Protein AF-A0A9W8GDF0-F1 (afdb_monomer_lite)

Secondary structure (DSSP, 8-state):
---HHHHHHHHHHHHHHHHHSS---HHHHHHHHHHHHHHHHSPTT-HHHHHHHHHHHHHTT-HHHHHHTTS-TTSHHHHHHHHHHHHHHHHHHHHTTT-HHHHHHHHHHHHHHHHHHH---

Foldseek 3Di:
DDDPPPVVVVVVVVVVCVVCVDAQDPVLLVLLLVLLVVLVVDDAPDPSNLVSLLSNCVSLVPPQLNVLSVDDCLDPSNLVSLVSSLVSLVSNCVNCVVDPSSVVSSVSSNVSSVVSNPPDD

Organism: NCBI:txid417178

Radius of gyration: 15.6 Å; chains: 1; bounding box: 32×52×36 Å

Structure (mmCIF, N/CA/C/O backbone):
data_AF-A0A9W8GDF0-F1
#
_entry.id   AF-A0A9W8GDF0-F1
#
loop_
_atom_site.group_PDB
_atom_site.id
_atom_site.type_symbol
_atom_site.label_atom_id
_atom_site.label_alt_id
_atom_site.label_comp_id
_atom_site.label_asym_id
_atom_site.label_entity_id
_atom_site.label_seq_id
_atom_site.pdbx_PDB_ins_code
_atom_site.Cartn_x
_atom_site.Cartn_y
_atom_site.Cartn_z
_atom_site.occupancy
_atom_site.B_iso_or_equiv
_atom_site.auth_seq_id
_atom_site.auth_comp_id
_atom_site.auth_asym_id
_atom_site.auth_atom_id
_atom_site.pdbx_PDB_model_num
ATOM 1 N N . MET A 1 1 ? 20.501 -37.949 6.024 1.00 45.97 1 MET A N 1
ATOM 2 C CA . MET A 1 1 ? 19.118 -37.688 5.562 1.00 45.97 1 MET A CA 1
ATOM 3 C C . MET A 1 1 ? 18.830 -36.202 5.701 1.00 45.97 1 MET A C 1
ATOM 5 O O . MET A 1 1 ? 18.486 -35.737 6.776 1.00 45.97 1 MET A O 1
ATOM 9 N N . MET A 1 2 ? 19.068 -35.435 4.643 1.00 47.00 2 MET A N 1
ATOM 10 C CA . MET A 1 2 ? 18.861 -33.990 4.618 1.00 47.00 2 MET A CA 1
ATOM 11 C C . MET A 1 2 ? 17.965 -33.668 3.417 1.00 47.00 2 MET A C 1
ATOM 13 O O . MET A 1 2 ? 18.237 -34.142 2.320 1.00 47.00 2 MET A O 1
ATOM 17 N N . LYS A 1 3 ? 16.964 -32.806 3.641 1.00 51.59 3 LYS A N 1
ATOM 18 C CA . LYS A 1 3 ? 16.500 -31.787 2.678 1.00 51.59 3 LYS A CA 1
ATOM 19 C C . LYS A 1 3 ? 15.376 -32.086 1.665 1.00 51.59 3 LYS A C 1
ATOM 21 O O . LYS A 1 3 ? 15.246 -31.316 0.724 1.00 51.59 3 LYS A O 1
ATOM 26 N N . ALA A 1 4 ? 14.441 -33.011 1.901 1.00 53.91 4 ALA A N 1
ATOM 27 C CA . ALA A 1 4 ? 13.164 -32.955 1.152 1.00 53.91 4 ALA A CA 1
ATOM 28 C C . ALA A 1 4 ? 12.379 -31.653 1.458 1.00 53.91 4 ALA A C 1
ATOM 30 O O . ALA A 1 4 ? 11.888 -30.981 0.556 1.00 53.91 4 ALA A O 1
ATOM 31 N N . LYS A 1 5 ? 12.366 -31.221 2.732 1.00 55.38 5 LYS A N 1
ATOM 32 C CA . LYS A 1 5 ? 11.749 -29.948 3.156 1.00 55.38 5 LYS A CA 1
ATOM 33 C C . LYS A 1 5 ? 12.481 -28.708 2.621 1.00 55.38 5 LYS A C 1
ATOM 35 O O . LYS A 1 5 ? 11.841 -27.705 2.334 1.00 55.38 5 LYS A O 1
ATOM 40 N N . SER A 1 6 ? 13.806 -28.769 2.458 1.00 62.66 6 SER A N 1
ATOM 41 C CA . SER A 1 6 ? 14.580 -27.624 1.953 1.00 62.66 6 SER A CA 1
ATOM 42 C C . SER A 1 6 ? 14.488 -27.469 0.439 1.00 62.66 6 SER A C 1
ATOM 44 O O . SER A 1 6 ? 14.504 -26.340 -0.025 1.00 62.66 6 SER A O 1
ATOM 46 N N . ILE A 1 7 ? 14.349 -28.555 -0.329 1.00 70.25 7 ILE A N 1
ATOM 47 C CA . ILE A 1 7 ? 14.146 -28.461 -1.784 1.00 70.25 7 ILE A CA 1
ATOM 48 C C . ILE A 1 7 ? 12.783 -27.840 -2.089 1.00 70.25 7 ILE A C 1
ATOM 50 O O . ILE A 1 7 ? 12.704 -26.944 -2.919 1.00 70.25 7 ILE A O 1
ATOM 54 N N . LEU A 1 8 ? 11.729 -28.234 -1.365 1.00 71.31 8 LEU A N 1
ATOM 55 C CA . LEU A 1 8 ? 10.411 -27.620 -1.521 1.00 71.31 8 LEU A CA 1
ATOM 56 C C . LEU A 1 8 ? 10.432 -26.126 -1.166 1.00 71.31 8 LEU A C 1
ATOM 58 O O . LEU A 1 8 ? 9.889 -25.319 -1.909 1.00 71.31 8 LEU A O 1
ATOM 62 N N . ALA A 1 9 ? 11.118 -25.745 -0.083 1.00 72.75 9 ALA A N 1
ATOM 63 C CA . ALA A 1 9 ? 11.298 -24.340 0.279 1.00 72.75 9 ALA A CA 1
ATOM 64 C C . ALA A 1 9 ? 12.088 -23.559 -0.783 1.00 72.75 9 ALA A C 1
ATOM 66 O O . ALA A 1 9 ? 11.739 -22.424 -1.076 1.00 72.75 9 ALA A O 1
ATOM 67 N N . VAL A 1 10 ? 13.111 -24.164 -1.395 1.00 74.12 10 VAL A N 1
ATOM 68 C CA . VAL A 1 10 ? 13.902 -23.551 -2.474 1.00 74.12 10 VAL A CA 1
ATOM 69 C C . VAL A 1 10 ? 13.098 -23.429 -3.767 1.00 74.12 10 VAL A C 1
ATOM 71 O O . VAL A 1 10 ? 13.202 -22.406 -4.427 1.00 74.12 10 VAL A O 1
ATOM 74 N N . ILE A 1 11 ? 12.263 -24.413 -4.112 1.00 69.44 11 ILE A N 1
ATOM 75 C CA . ILE A 1 11 ? 11.363 -24.346 -5.273 1.00 69.44 11 ILE A CA 1
ATOM 76 C C . ILE A 1 11 ? 10.275 -23.298 -5.041 1.00 69.44 11 ILE A C 1
ATOM 78 O O . ILE A 1 11 ? 10.017 -22.511 -5.936 1.00 69.44 11 ILE A O 1
ATOM 82 N N . ILE A 1 12 ? 9.680 -23.222 -3.847 1.00 67.62 12 ILE A N 1
ATOM 83 C CA . ILE A 1 12 ? 8.720 -22.162 -3.502 1.00 67.62 12 ILE A CA 1
ATOM 84 C C . ILE A 1 12 ? 9.406 -20.794 -3.539 1.00 67.62 12 ILE A C 1
ATOM 86 O O . ILE A 1 12 ? 8.841 -19.860 -4.090 1.00 67.62 12 ILE A O 1
ATOM 90 N N . LEU A 1 13 ? 10.632 -20.676 -3.020 1.00 61.53 13 LEU A N 1
ATOM 91 C CA . LEU A 1 13 ? 11.408 -19.439 -3.076 1.00 61.53 13 LEU A CA 1
ATOM 92 C C . LEU A 1 13 ? 11.750 -19.056 -4.520 1.00 61.53 13 LEU A C 1
ATOM 94 O O . LEU A 1 13 ? 11.644 -17.888 -4.858 1.00 61.53 13 LEU A O 1
ATOM 98 N N . LEU A 1 14 ? 12.116 -20.019 -5.371 1.00 57.28 14 LEU A N 1
ATOM 99 C CA . LEU A 1 14 ? 12.395 -19.817 -6.795 1.00 57.28 14 LEU A CA 1
ATOM 100 C C . LEU A 1 14 ? 11.135 -19.490 -7.589 1.00 57.28 14 LEU A C 1
ATOM 102 O O . LEU A 1 14 ? 11.203 -18.645 -8.461 1.00 57.28 14 LEU A O 1
ATOM 106 N N . VAL A 1 15 ? 9.994 -20.108 -7.288 1.00 60.56 15 VAL A N 1
ATOM 107 C CA . VAL A 1 15 ? 8.706 -19.795 -7.920 1.00 60.56 15 VAL A CA 1
ATOM 108 C C . VAL A 1 15 ? 8.229 -18.415 -7.479 1.00 60.56 15 VAL A C 1
ATOM 110 O O . VAL A 1 15 ? 7.840 -17.633 -8.335 1.00 60.56 15 VAL A O 1
ATOM 113 N N . LEU A 1 16 ? 8.342 -18.076 -6.188 1.00 54.59 16 LEU A N 1
ATOM 114 C CA . LEU A 1 16 ? 8.078 -16.730 -5.672 1.00 54.59 16 LEU A CA 1
ATOM 115 C C . LEU A 1 16 ? 9.026 -15.707 -6.293 1.00 54.59 16 LEU A C 1
ATOM 117 O O . LEU A 1 16 ? 8.572 -14.647 -6.703 1.00 54.59 16 LEU A O 1
ATOM 121 N N . LEU A 1 17 ? 10.317 -16.026 -6.404 1.00 50.66 17 LEU A N 1
ATOM 122 C CA . LEU A 1 17 ? 11.284 -15.198 -7.115 1.00 50.66 17 LEU A CA 1
ATOM 123 C C . LEU A 1 17 ? 10.836 -15.047 -8.562 1.00 50.66 17 LEU A C 1
ATOM 125 O O . LEU A 1 17 ? 10.634 -13.923 -8.967 1.00 50.66 17 LEU A O 1
ATOM 129 N N . CYS A 1 18 ? 10.578 -16.118 -9.313 1.00 48.88 18 CYS A N 1
ATOM 130 C CA . CYS A 1 18 ? 10.167 -16.068 -10.719 1.00 48.88 18 CYS A CA 1
ATOM 131 C C . CYS A 1 18 ? 8.849 -15.313 -10.955 1.00 48.88 18 CYS A C 1
ATOM 133 O O . CYS A 1 18 ? 8.737 -14.637 -11.973 1.00 48.88 18 CYS A O 1
ATOM 135 N N . THR A 1 19 ? 7.881 -15.360 -10.031 1.00 51.12 19 THR A N 1
ATOM 136 C CA . THR A 1 19 ? 6.669 -14.523 -10.107 1.00 51.12 19 THR A CA 1
ATOM 137 C C . THR A 1 19 ? 6.933 -13.052 -9.771 1.00 51.12 19 THR A C 1
ATOM 139 O O . THR A 1 19 ? 6.157 -12.208 -10.194 1.00 51.12 19 THR A O 1
ATOM 142 N N . HIS A 1 20 ? 8.020 -12.741 -9.054 1.00 52.47 20 HIS A N 1
ATOM 143 C CA . HIS A 1 20 ? 8.483 -11.381 -8.737 1.00 52.47 20 HIS A CA 1
ATOM 144 C C . HIS A 1 20 ? 9.732 -10.955 -9.553 1.00 52.47 20 HIS A C 1
ATOM 146 O O . HIS A 1 20 ? 10.295 -9.896 -9.295 1.00 52.47 20 HIS A O 1
ATOM 152 N N . VAL A 1 21 ? 10.230 -11.770 -10.501 1.00 53.41 21 VAL A N 1
ATOM 153 C CA . VAL A 1 21 ? 11.436 -11.459 -11.306 1.00 53.41 21 VAL A CA 1
ATOM 154 C C . VAL A 1 21 ? 11.105 -10.385 -12.338 1.00 53.41 21 VAL A C 1
ATOM 156 O O . VAL A 1 21 ? 11.967 -9.589 -12.701 1.00 53.41 21 VAL A O 1
ATOM 159 N N . TYR A 1 22 ? 9.852 -10.335 -12.778 1.00 61.62 22 TYR A N 1
ATOM 160 C CA . TYR A 1 22 ? 9.330 -9.181 -13.483 1.00 61.62 22 TYR A CA 1
ATOM 161 C C . TYR A 1 22 ? 8.952 -8.160 -12.416 1.00 61.62 22 TYR A C 1
ATOM 163 O O . TYR A 1 22 ? 8.135 -8.454 -11.544 1.00 61.62 22 TYR A O 1
ATOM 171 N N . GLY A 1 23 ? 9.609 -6.999 -12.443 1.00 72.75 23 GLY A N 1
ATOM 172 C CA . GLY A 1 23 ? 9.205 -5.858 -11.631 1.00 72.75 23 GLY A CA 1
ATOM 173 C C . GLY A 1 23 ? 7.759 -5.455 -11.908 1.00 72.75 23 GLY A C 1
ATOM 174 O O . GLY A 1 23 ? 7.015 -6.124 -12.628 1.00 72.75 23 GLY A O 1
ATOM 175 N N . LEU A 1 24 ? 7.346 -4.341 -11.322 1.00 83.88 24 LEU A N 1
ATOM 176 C CA . LEU A 1 24 ? 6.051 -3.775 -11.661 1.00 83.88 24 LEU A CA 1
ATOM 177 C C . LEU A 1 24 ? 6.032 -3.432 -13.161 1.00 83.88 24 LEU A C 1
ATOM 179 O O . LEU A 1 24 ? 7.040 -3.027 -13.735 1.00 83.88 24 LEU A O 1
ATOM 183 N N . SER A 1 25 ? 4.893 -3.633 -13.820 1.00 88.81 25 SER A N 1
ATOM 184 C CA . SER A 1 25 ? 4.679 -3.010 -15.129 1.00 88.81 25 SER A CA 1
ATOM 185 C C . SER A 1 25 ? 4.645 -1.489 -14.973 1.00 88.81 25 SER A C 1
ATOM 187 O O . SER A 1 25 ? 4.297 -0.994 -13.902 1.00 88.81 25 SER A O 1
ATOM 189 N N . GLN A 1 26 ? 4.943 -0.750 -16.042 1.00 88.88 26 GLN A N 1
ATOM 190 C CA . GLN A 1 26 ? 4.945 0.716 -16.011 1.00 88.88 26 GLN A CA 1
ATOM 191 C C . GLN A 1 26 ? 3.628 1.288 -15.448 1.00 88.88 26 GLN A C 1
ATOM 193 O O . GLN A 1 26 ? 3.654 2.131 -14.557 1.00 88.88 26 GLN A O 1
ATOM 198 N N . ASP A 1 27 ? 2.476 0.755 -15.869 1.00 91.56 27 ASP A N 1
ATOM 199 C CA . ASP A 1 27 ? 1.162 1.181 -15.364 1.00 91.56 27 ASP A CA 1
ATOM 200 C C . ASP A 1 27 ? 1.013 0.964 -13.845 1.00 91.56 27 ASP A C 1
ATOM 202 O O . ASP A 1 27 ? 0.386 1.760 -13.137 1.00 91.56 27 ASP A O 1
ATOM 206 N N . GLN A 1 28 ? 1.584 -0.124 -13.316 1.00 91.75 28 GLN A N 1
ATOM 207 C CA . GLN A 1 28 ? 1.587 -0.404 -11.879 1.00 91.75 28 GLN A CA 1
ATOM 208 C C . GLN A 1 28 ? 2.527 0.540 -11.128 1.00 91.75 28 GLN A C 1
ATOM 210 O O . GLN A 1 28 ? 2.169 0.992 -10.041 1.00 91.75 28 GLN A O 1
ATOM 215 N N . GLU A 1 29 ? 3.698 0.852 -11.686 1.00 92.94 29 GLU A N 1
ATOM 216 C CA . GLU A 1 29 ? 4.641 1.817 -11.107 1.00 92.94 29 GLU A CA 1
ATOM 217 C C . GLU A 1 29 ? 4.003 3.203 -11.009 1.00 92.94 29 GLU A C 1
ATOM 219 O O . GLU A 1 29 ? 3.941 3.777 -9.920 1.00 92.94 29 GLU A O 1
ATOM 224 N N . GLU A 1 30 ? 3.430 3.692 -12.110 1.00 94.12 30 GLU A N 1
ATOM 225 C CA . GLU A 1 30 ? 2.715 4.969 -12.167 1.00 94.12 30 GLU A CA 1
ATOM 226 C C . GLU A 1 30 ? 1.557 5.007 -11.159 1.00 94.12 30 GLU A C 1
ATOM 228 O O . GLU A 1 30 ? 1.408 5.974 -10.405 1.00 94.12 30 GLU A O 1
ATOM 233 N N . SER A 1 31 ? 0.791 3.914 -11.058 1.00 94.81 31 SER A N 1
ATOM 234 C CA . SER A 1 31 ? -0.291 3.785 -10.075 1.00 94.81 31 SER A CA 1
ATOM 235 C C . SER A 1 31 ? 0.219 3.867 -8.635 1.00 94.81 31 SER A C 1
ATOM 237 O O . SER A 1 31 ? -0.371 4.562 -7.806 1.00 94.81 31 SER A O 1
ATOM 239 N N . VAL A 1 32 ? 1.310 3.169 -8.303 1.00 95.50 32 VAL A N 1
ATOM 240 C CA . VAL A 1 32 ? 1.907 3.212 -6.959 1.00 95.50 32 VAL A CA 1
ATOM 241 C C . VAL A 1 32 ? 2.388 4.621 -6.633 1.00 95.50 32 VAL A C 1
ATOM 243 O O . VAL A 1 32 ? 2.130 5.103 -5.528 1.00 95.50 32 VAL A O 1
ATOM 246 N N . VAL A 1 33 ? 3.034 5.295 -7.586 1.00 96.25 33 VAL A N 1
ATOM 247 C CA . VAL A 1 33 ? 3.506 6.672 -7.421 1.00 96.25 33 VAL A CA 1
ATOM 248 C C . VAL A 1 33 ? 2.335 7.617 -7.155 1.00 96.25 33 VAL A C 1
ATOM 250 O O . VAL A 1 33 ? 2.366 8.345 -6.160 1.00 96.25 33 VAL A O 1
ATOM 253 N N . GLU A 1 34 ? 1.276 7.586 -7.968 1.00 97.56 34 GLU A N 1
ATOM 254 C CA . GLU A 1 34 ? 0.097 8.442 -7.772 1.00 97.56 34 GLU A CA 1
ATOM 255 C C . GLU A 1 34 ? -0.565 8.185 -6.408 1.00 97.56 34 GLU A C 1
ATOM 257 O O . GLU A 1 34 ? -0.894 9.113 -5.661 1.00 97.56 34 GLU A O 1
ATOM 262 N N . LEU A 1 35 ? -0.747 6.913 -6.050 1.00 97.69 35 LEU A N 1
ATOM 263 C CA . LEU A 1 35 ? -1.402 6.521 -4.805 1.00 97.69 35 LEU A CA 1
ATOM 264 C C . LEU A 1 35 ? -0.579 6.907 -3.573 1.00 97.69 35 LEU A C 1
ATOM 266 O O . LEU A 1 35 ? -1.164 7.348 -2.581 1.00 97.69 35 LEU A O 1
ATOM 270 N N . ALA A 1 36 ? 0.750 6.792 -3.637 1.00 96.38 36 ALA A N 1
ATOM 271 C CA . ALA A 1 36 ? 1.643 7.242 -2.574 1.00 96.38 36 ALA A CA 1
ATOM 272 C C . ALA A 1 36 ? 1.491 8.750 -2.325 1.00 96.38 36 ALA A C 1
ATOM 274 O O . ALA A 1 36 ? 1.251 9.155 -1.189 1.00 96.38 36 ALA A O 1
ATOM 275 N N . HIS A 1 37 ? 1.498 9.567 -3.384 1.00 96.44 37 HIS A N 1
ATOM 276 C CA . HIS A 1 37 ? 1.281 11.016 -3.271 1.00 96.44 37 HIS A CA 1
ATOM 277 C C . HIS A 1 37 ? -0.088 11.342 -2.665 1.00 96.44 37 HIS A C 1
ATOM 279 O O . HIS A 1 37 ? -0.214 12.171 -1.763 1.00 96.44 37 HIS A O 1
ATOM 285 N N . ARG A 1 38 ? -1.145 10.656 -3.113 1.00 96.06 38 ARG A N 1
ATOM 286 C CA . ARG A 1 38 ? -2.495 10.852 -2.564 1.00 96.06 38 ARG A CA 1
ATOM 287 C C . ARG A 1 38 ? -2.567 10.499 -1.081 1.00 96.06 38 ARG A C 1
ATOM 289 O O . ARG A 1 38 ? -3.286 11.170 -0.338 1.00 96.06 38 ARG A O 1
ATOM 296 N N . MET A 1 39 ? -1.821 9.487 -0.639 1.00 95.56 39 MET A N 1
ATOM 297 C CA . MET A 1 39 ? -1.783 9.051 0.758 1.00 95.56 39 MET A CA 1
ATOM 298 C C . MET A 1 39 ? -1.277 10.139 1.714 1.00 95.56 39 MET A C 1
ATOM 300 O O . MET A 1 39 ? -1.733 10.223 2.855 1.00 95.56 39 MET A O 1
ATOM 304 N N . GLU A 1 40 ? -0.374 11.001 1.255 1.00 92.62 40 GLU A N 1
ATOM 305 C CA . GLU A 1 40 ? 0.188 12.087 2.065 1.00 92.62 40 GLU A CA 1
ATOM 306 C C . GLU A 1 40 ? -0.859 13.154 2.409 1.00 92.62 40 GLU A C 1
ATOM 308 O O . GLU A 1 40 ? -0.801 13.768 3.474 1.00 92.62 40 GLU A O 1
ATOM 313 N N . SER A 1 41 ? -1.868 13.319 1.549 1.00 94.06 41 SER A N 1
ATOM 314 C CA . SER A 1 41 ? -2.935 14.312 1.714 1.00 94.06 41 SER A CA 1
ATOM 315 C C . SER A 1 41 ? -4.132 13.841 2.548 1.00 94.06 41 SER A C 1
ATOM 317 O O . SER A 1 41 ? -4.974 14.654 2.935 1.00 94.06 41 SER A O 1
ATOM 319 N N . VAL A 1 42 ? -4.246 12.540 2.834 1.00 95.81 42 VAL A N 1
ATOM 320 C CA . VAL A 1 42 ? -5.391 11.993 3.578 1.00 95.81 42 VAL A CA 1
ATOM 321 C C . VAL A 1 42 ? -5.090 11.855 5.065 1.00 95.81 42 VAL A C 1
ATOM 323 O O . VAL A 1 42 ? -3.964 11.584 5.493 1.00 95.81 42 VAL A O 1
ATOM 326 N N . LYS A 1 43 ? -6.139 11.989 5.883 1.00 93.94 43 LYS A N 1
ATOM 327 C CA . LYS A 1 43 ? -6.046 11.751 7.325 1.00 93.94 43 LYS A CA 1
ATOM 328 C C . LYS A 1 43 ? -5.693 10.285 7.595 1.00 93.94 43 LYS A C 1
ATOM 330 O O . LYS A 1 43 ? -6.301 9.379 7.020 1.00 93.94 43 LYS A O 1
ATOM 335 N N . LYS A 1 44 ? -4.753 10.068 8.512 1.00 90.38 44 LYS A N 1
ATOM 336 C CA . LYS A 1 44 ? -4.372 8.742 9.003 1.00 90.38 44 LYS A CA 1
ATOM 337 C C . LYS A 1 44 ? -5.562 8.015 9.640 1.00 90.38 44 LYS A C 1
ATOM 339 O O . LYS A 1 44 ? -6.390 8.642 10.301 1.00 90.38 44 LYS A O 1
ATOM 344 N N . GLY A 1 45 ? -5.669 6.714 9.396 1.00 87.62 45 GLY A N 1
ATOM 345 C CA . GLY A 1 45 ? -6.755 5.835 9.827 1.00 87.62 45 GLY A CA 1
ATOM 346 C C . GLY A 1 45 ? -8.092 6.091 9.125 1.00 87.62 45 GLY A C 1
ATOM 347 O O . GLY A 1 45 ? -9.103 5.501 9.495 1.00 87.62 45 GLY A O 1
ATOM 348 N N . SER A 1 46 ? -8.148 6.992 8.138 1.00 92.06 46 SER A N 1
ATOM 349 C CA . SER A 1 46 ? -9.407 7.325 7.470 1.00 92.06 46 SER A CA 1
ATOM 350 C C . SER A 1 46 ? -9.835 6.262 6.457 1.00 92.06 46 SER A C 1
ATOM 352 O O . SER A 1 46 ? -9.023 5.536 5.887 1.00 92.06 46 SER A O 1
ATOM 354 N N . VAL A 1 47 ? -11.132 6.240 6.140 1.00 92.12 47 VAL A N 1
ATOM 355 C CA . VAL A 1 47 ? -11.686 5.410 5.054 1.00 92.12 47 VAL A CA 1
ATOM 356 C C . VAL A 1 47 ? -11.004 5.706 3.712 1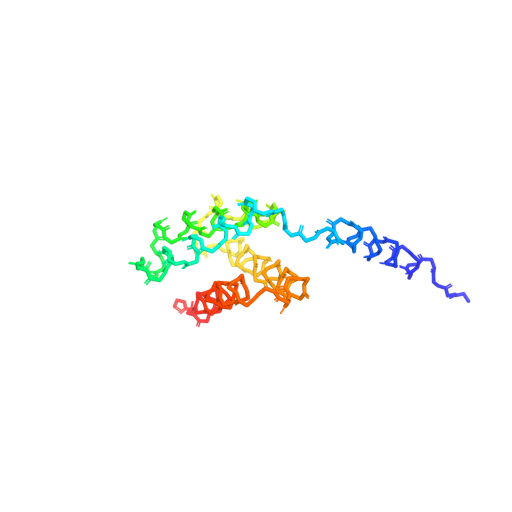.00 92.12 47 VAL A C 1
ATOM 358 O O . VAL A 1 47 ? -10.816 4.802 2.897 1.00 92.12 47 VAL A O 1
ATOM 361 N N . ALA A 1 48 ? -10.618 6.965 3.480 1.00 95.00 48 ALA A N 1
ATOM 362 C CA . ALA A 1 48 ? -9.893 7.364 2.279 1.00 95.00 48 ALA A CA 1
ATOM 363 C C . ALA A 1 48 ? -8.497 6.727 2.229 1.00 95.00 48 ALA A C 1
ATOM 365 O O . ALA A 1 48 ? -8.123 6.181 1.195 1.00 95.00 48 ALA A O 1
ATOM 366 N N . GLU A 1 49 ? -7.766 6.725 3.346 1.00 94.31 49 GLU A N 1
ATOM 367 C CA . GLU A 1 49 ? -6.471 6.048 3.441 1.00 94.31 49 GLU A CA 1
ATOM 368 C C . GLU A 1 49 ? -6.599 4.541 3.227 1.00 94.31 49 GLU A C 1
ATOM 370 O O . GLU A 1 49 ? -5.859 3.982 2.423 1.00 94.31 49 GLU A O 1
ATOM 375 N N . ASN A 1 50 ? -7.579 3.890 3.859 1.00 93.31 50 ASN A N 1
ATOM 376 C CA . ASN A 1 50 ? -7.796 2.457 3.660 1.00 93.31 50 ASN A CA 1
ATOM 377 C C . ASN A 1 50 ? -8.104 2.129 2.184 1.00 93.31 50 ASN A C 1
ATOM 379 O O . ASN A 1 50 ? -7.599 1.156 1.629 1.00 93.31 50 ASN A O 1
ATOM 383 N N . ARG A 1 51 ? -8.872 2.980 1.490 1.00 94.81 51 ARG A N 1
ATOM 384 C CA . ARG A 1 51 ? -9.113 2.820 0.046 1.00 94.81 51 ARG A CA 1
ATOM 385 C C . ARG A 1 51 ? -7.821 2.929 -0.770 1.00 94.81 51 ARG A C 1
ATOM 387 O O . ARG A 1 51 ? -7.634 2.150 -1.699 1.00 94.81 51 ARG A O 1
ATOM 394 N N . ILE A 1 52 ? -6.938 3.865 -0.426 1.00 96.81 52 ILE A N 1
ATOM 395 C CA . ILE A 1 52 ? -5.638 4.017 -1.095 1.00 96.81 52 ILE A CA 1
ATOM 396 C C . ILE A 1 52 ? -4.755 2.791 -0.827 1.00 96.81 52 ILE A C 1
ATOM 398 O O . ILE A 1 52 ? -4.198 2.241 -1.772 1.00 96.81 52 ILE A O 1
ATOM 402 N N . LEU A 1 53 ? -4.687 2.304 0.416 1.00 95.81 53 LEU A N 1
ATOM 403 C CA . LEU A 1 53 ? -3.946 1.087 0.772 1.00 95.81 53 LEU A CA 1
ATOM 404 C C . LEU A 1 53 ? -4.448 -0.139 0.001 1.00 95.81 53 LEU A C 1
ATOM 406 O O . LEU A 1 53 ? -3.641 -0.912 -0.511 1.00 95.81 53 LEU A O 1
ATOM 410 N N . ARG A 1 54 ? -5.769 -0.284 -0.160 1.00 95.44 54 ARG A N 1
ATOM 411 C CA . ARG A 1 54 ? -6.360 -1.323 -1.018 1.00 95.44 54 ARG A CA 1
ATOM 412 C C . ARG A 1 54 ? -5.918 -1.184 -2.467 1.00 95.44 54 ARG A C 1
ATOM 414 O O . ARG A 1 54 ? -5.517 -2.174 -3.062 1.00 95.44 54 ARG A O 1
ATOM 421 N N . ASN A 1 55 ? -5.949 0.018 -3.030 1.00 96.44 55 ASN A N 1
ATOM 422 C CA . ASN A 1 55 ? -5.527 0.227 -4.415 1.00 96.44 55 ASN A CA 1
ATOM 423 C C . ASN A 1 55 ? -4.031 -0.060 -4.616 1.00 96.44 55 ASN A C 1
ATOM 425 O O . ASN A 1 55 ? -3.659 -0.632 -5.635 1.00 96.44 55 ASN A O 1
ATOM 429 N N . ILE A 1 56 ? -3.181 0.262 -3.636 1.00 96.56 56 ILE A N 1
ATOM 430 C CA . ILE A 1 56 ? -1.759 -0.107 -3.681 1.00 96.56 56 ILE A CA 1
ATOM 431 C C . ILE A 1 56 ? -1.612 -1.626 -3.611 1.00 96.56 56 ILE A C 1
ATOM 433 O O . ILE A 1 56 ? -0.846 -2.193 -4.380 1.00 96.56 56 ILE A O 1
ATOM 437 N N . ALA A 1 57 ? -2.379 -2.308 -2.758 1.00 94.94 57 ALA A N 1
ATOM 438 C CA . ALA A 1 57 ? -2.387 -3.766 -2.728 1.00 94.94 57 ALA A CA 1
ATOM 439 C C . ALA A 1 57 ? -2.832 -4.375 -4.075 1.00 94.94 57 ALA A C 1
ATOM 441 O O . ALA A 1 57 ? -2.266 -5.382 -4.487 1.00 94.94 57 ALA A O 1
ATOM 442 N N . VAL A 1 58 ? -3.763 -3.746 -4.810 1.00 93.00 58 VAL A N 1
ATOM 443 C CA . VAL A 1 58 ? -4.076 -4.135 -6.202 1.00 93.00 58 VAL A CA 1
ATOM 444 C C . VAL A 1 58 ? -2.864 -3.939 -7.110 1.00 93.00 58 VAL A C 1
ATOM 446 O O . VAL A 1 58 ? -2.475 -4.877 -7.800 1.00 93.00 58 VAL A O 1
ATOM 449 N N . ALA A 1 59 ? -2.255 -2.750 -7.103 1.00 92.75 59 ALA A N 1
ATOM 450 C CA . ALA A 1 59 ? -1.123 -2.433 -7.973 1.00 92.75 59 ALA A CA 1
ATOM 451 C C . ALA A 1 59 ? 0.069 -3.376 -7.734 1.00 92.75 59 ALA A C 1
ATOM 453 O O . ALA A 1 59 ? 0.686 -3.840 -8.687 1.00 92.75 59 ALA A O 1
ATOM 454 N N . LEU A 1 60 ? 0.335 -3.727 -6.474 1.00 91.81 60 LEU A N 1
ATOM 455 C CA . LEU A 1 60 ? 1.392 -4.657 -6.070 1.00 91.81 60 LEU A CA 1
ATOM 456 C C . LEU A 1 60 ? 0.982 -6.138 -6.158 1.00 91.81 60 LEU A C 1
ATOM 458 O O . LEU A 1 60 ? 1.791 -7.015 -5.854 1.00 91.81 60 LEU A O 1
ATOM 462 N N . ASN A 1 61 ? -0.260 -6.425 -6.559 1.00 91.38 61 ASN A N 1
ATOM 463 C CA . ASN A 1 61 ? -0.837 -7.767 -6.603 1.00 91.38 61 ASN A CA 1
ATOM 464 C C . ASN A 1 61 ? -0.766 -8.520 -5.249 1.00 91.38 61 ASN A C 1
ATOM 466 O O . ASN A 1 61 ? -0.601 -9.740 -5.201 1.00 91.38 61 ASN A O 1
ATOM 470 N N . ASP A 1 62 ? -0.899 -7.799 -4.129 1.00 92.50 62 ASP A N 1
ATOM 471 C CA . ASP A 1 62 ? -0.954 -8.370 -2.780 1.00 92.50 62 ASP A CA 1
ATOM 472 C C . ASP A 1 62 ? -2.391 -8.774 -2.419 1.00 92.50 62 ASP A C 1
ATOM 474 O O . ASP A 1 62 ? -3.172 -8.026 -1.818 1.00 92.50 62 ASP A O 1
ATOM 478 N N . ARG A 1 63 ? -2.737 -10.011 -2.780 1.00 90.94 63 ARG A N 1
ATOM 479 C CA . ARG A 1 63 ? -4.044 -10.603 -2.482 1.00 90.94 63 ARG A CA 1
ATOM 480 C C . ARG A 1 63 ? -4.339 -10.695 -0.981 1.00 90.94 63 ARG A C 1
ATOM 482 O O . ARG A 1 63 ? -5.481 -10.485 -0.580 1.00 90.94 63 ARG A O 1
ATOM 489 N N . THR A 1 64 ? -3.334 -10.982 -0.159 1.00 91.56 64 THR A N 1
ATOM 490 C CA . THR A 1 64 ? -3.504 -11.133 1.293 1.00 91.56 64 THR A CA 1
ATOM 491 C C . THR A 1 64 ? -3.918 -9.807 1.921 1.00 91.56 64 THR A C 1
ATOM 493 O O . THR A 1 64 ? -4.871 -9.759 2.701 1.00 91.56 64 THR A O 1
ATOM 496 N N . ALA A 1 65 ? -3.251 -8.714 1.546 1.00 92.31 65 ALA A N 1
ATOM 497 C CA . ALA A 1 65 ? -3.622 -7.378 1.997 1.00 92.31 65 ALA A CA 1
ATOM 498 C C . ALA A 1 65 ? -5.022 -6.977 1.502 1.00 92.31 65 ALA A C 1
ATOM 500 O O . ALA A 1 65 ? -5.816 -6.434 2.270 1.00 92.31 65 ALA A O 1
ATOM 501 N N . LEU A 1 66 ? -5.366 -7.294 0.248 1.00 93.38 66 LEU A N 1
ATOM 502 C CA . LEU A 1 66 ? -6.690 -6.998 -0.311 1.00 93.38 66 LEU A CA 1
ATOM 503 C C . LEU A 1 66 ? -7.830 -7.670 0.451 1.00 93.38 66 LEU A C 1
ATOM 505 O O . LEU A 1 66 ? -8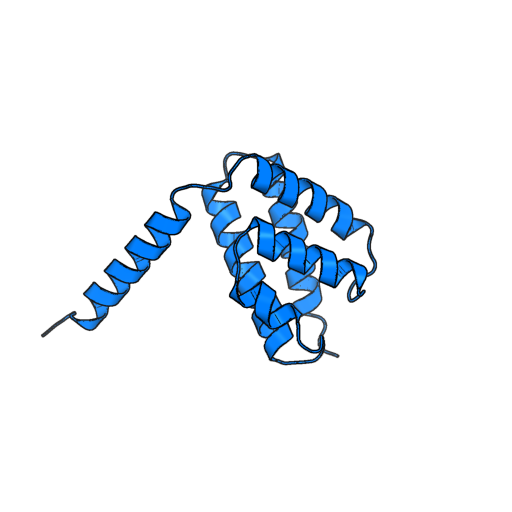.836 -7.015 0.734 1.00 93.38 66 LEU A O 1
ATOM 509 N N . GLU A 1 67 ? -7.674 -8.955 0.762 1.00 92.50 67 GLU A N 1
ATOM 510 C CA . GLU A 1 67 ? -8.654 -9.723 1.529 1.00 92.50 67 GLU A CA 1
ATOM 511 C C . GLU A 1 67 ? -8.743 -9.201 2.970 1.00 92.50 67 GLU A C 1
ATOM 513 O O . GLU A 1 67 ? -9.840 -8.982 3.484 1.00 92.50 67 GLU A O 1
ATOM 518 N N . ALA A 1 68 ? -7.604 -8.900 3.599 1.00 92.44 68 ALA A N 1
ATOM 519 C CA . ALA A 1 68 ? -7.558 -8.335 4.945 1.00 92.44 68 ALA A CA 1
ATOM 520 C C . ALA A 1 68 ? -8.262 -6.971 5.052 1.00 92.44 68 ALA A C 1
ATOM 522 O O . ALA A 1 68 ? -8.982 -6.716 6.015 1.00 92.44 68 ALA A O 1
ATOM 523 N N . PHE A 1 69 ? -8.119 -6.094 4.059 1.00 92.62 69 PHE A N 1
ATOM 524 C CA . PHE A 1 69 ? -8.729 -4.758 4.073 1.00 92.62 69 PHE A CA 1
ATOM 525 C C . PHE A 1 69 ? -10.239 -4.738 3.778 1.00 92.62 69 PHE A C 1
ATOM 527 O O . PHE A 1 69 ? -10.842 -3.663 3.732 1.00 92.62 69 PHE A O 1
ATOM 534 N N . LEU A 1 70 ? -10.864 -5.906 3.594 1.00 88.25 70 LEU A N 1
ATOM 535 C CA . LEU A 1 70 ? -12.322 -6.069 3.631 1.00 88.25 70 LEU A CA 1
ATOM 536 C C . LEU A 1 70 ? -12.868 -6.236 5.057 1.00 88.25 70 LEU A C 1
ATOM 538 O O . LEU A 1 70 ? -14.083 -6.210 5.248 1.00 88.25 70 LEU A O 1
ATOM 542 N N . THR A 1 71 ? -11.993 -6.437 6.041 1.00 87.12 71 THR A N 1
ATOM 543 C CA . THR A 1 71 ? -12.368 -6.660 7.441 1.00 87.12 71 THR A CA 1
ATOM 544 C C . THR A 1 71 ? -12.366 -5.361 8.248 1.00 87.12 71 THR A C 1
ATOM 546 O O . THR A 1 71 ? -11.980 -4.301 7.750 1.00 87.12 71 THR A O 1
ATOM 549 N N . ASP A 1 72 ? -12.820 -5.433 9.502 1.00 84.88 72 ASP A N 1
ATOM 550 C CA . ASP A 1 72 ? -12.808 -4.289 10.414 1.00 84.88 72 ASP A CA 1
ATOM 551 C C . ASP A 1 72 ? -11.365 -3.772 10.624 1.00 84.88 72 ASP A C 1
ATOM 553 O O . ASP A 1 72 ? -10.482 -4.590 10.910 1.00 84.88 72 ASP A O 1
ATOM 557 N N . PRO A 1 73 ? -11.103 -2.451 10.521 1.00 84.88 73 PRO A N 1
ATOM 558 C CA . PRO A 1 73 ? -9.775 -1.867 10.731 1.00 84.88 73 PRO A CA 1
ATOM 559 C C . PRO A 1 73 ? -9.135 -2.154 12.098 1.00 84.88 73 PRO A C 1
ATOM 561 O O . PRO A 1 73 ? -7.916 -2.094 12.229 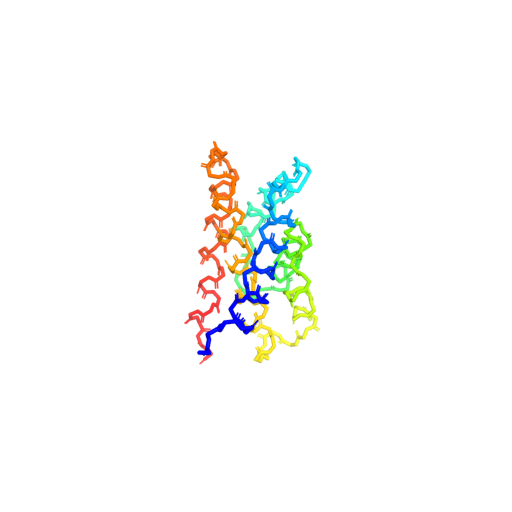1.00 84.88 73 PRO A O 1
A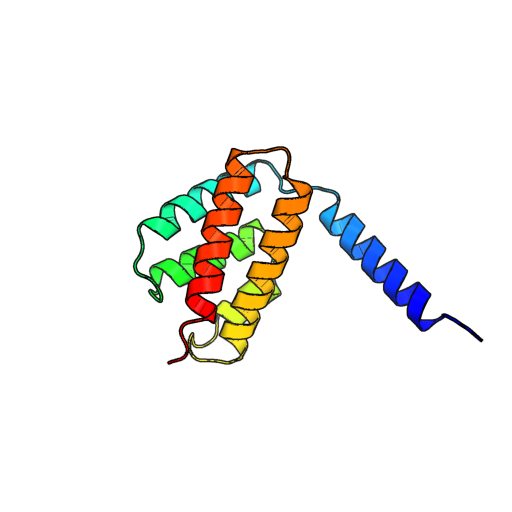TOM 564 N N . SER A 1 74 ? -9.935 -2.475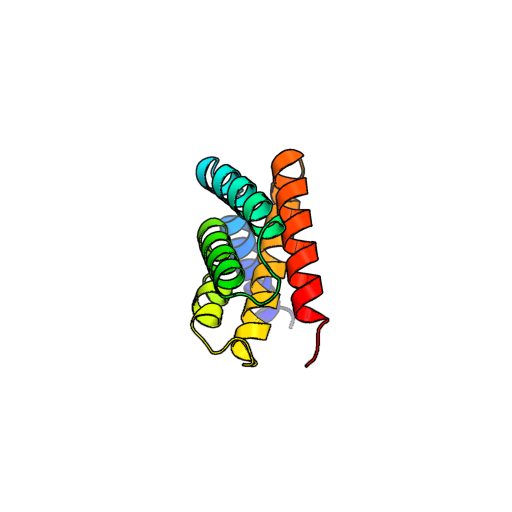 13.116 1.00 84.88 74 SER A N 1
ATOM 565 C CA . SER A 1 74 ? -9.465 -2.865 14.452 1.00 84.88 74 SER A CA 1
ATOM 566 C C . SER A 1 74 ? -9.129 -4.356 14.572 1.00 84.88 74 SER A C 1
ATOM 568 O O . SER A 1 74 ? -8.590 -4.801 15.586 1.00 84.88 74 SER A O 1
ATOM 570 N N . SER A 1 75 ? -9.439 -5.156 13.550 1.00 89.38 75 SER A N 1
ATOM 571 C CA . SER A 1 75 ? -9.252 -6.601 13.596 1.00 89.38 75 SER A CA 1
ATOM 572 C C . SER A 1 75 ? -7.787 -7.019 13.435 1.00 89.38 75 SER A C 1
ATOM 574 O O . SER A 1 75 ? -6.980 -6.383 12.750 1.00 89.38 75 SER A O 1
ATOM 576 N N . ALA A 1 76 ? -7.447 -8.181 13.998 1.00 90.56 76 ALA A N 1
ATOM 577 C CA . ALA A 1 76 ? -6.144 -8.808 13.779 1.00 90.56 76 ALA A CA 1
ATOM 578 C C . ALA A 1 76 ? -5.879 -9.112 12.290 1.00 90.56 76 ALA A C 1
ATOM 580 O O . ALA A 1 76 ? -4.732 -9.053 11.846 1.00 90.56 76 ALA A O 1
ATOM 581 N N . ALA A 1 77 ? -6.932 -9.393 11.513 1.00 92.62 77 ALA A N 1
ATOM 582 C CA . ALA A 1 77 ? -6.837 -9.613 10.073 1.00 92.62 77 ALA A CA 1
ATOM 583 C C . ALA A 1 77 ? -6.372 -8.345 9.347 1.00 92.62 77 ALA A C 1
ATOM 585 O O . ALA A 1 77 ? -5.444 -8.413 8.545 1.00 92.62 77 ALA A O 1
ATOM 586 N N . TYR A 1 78 ? -6.927 -7.180 9.692 1.00 93.56 78 TYR A N 1
ATOM 587 C CA . TYR A 1 78 ? -6.481 -5.901 9.144 1.00 93.56 78 TYR A CA 1
ATOM 588 C C . TYR A 1 78 ? -5.001 -5.628 9.446 1.00 93.56 78 TYR A C 1
ATOM 590 O O . TYR A 1 78 ? -4.235 -5.287 8.542 1.00 93.56 78 TYR A O 1
ATOM 598 N N . LYS A 1 79 ? -4.562 -5.868 10.691 1.00 92.38 79 LYS A N 1
ATOM 599 C CA . LYS A 1 79 ? -3.142 -5.747 11.071 1.00 92.38 79 LYS A CA 1
ATOM 600 C C . LYS A 1 79 ? -2.251 -6.692 10.256 1.00 92.38 79 LYS A C 1
ATOM 602 O O . LYS A 1 79 ? -1.182 -6.282 9.809 1.00 92.38 79 LYS A O 1
ATOM 607 N N . ALA A 1 80 ? -2.694 -7.926 10.006 1.00 93.19 80 ALA A N 1
ATOM 608 C CA . ALA A 1 80 ? -1.985 -8.856 9.127 1.00 93.19 80 ALA A CA 1
ATOM 609 C C . ALA A 1 80 ? -1.915 -8.347 7.675 1.00 93.19 80 ALA A C 1
ATOM 611 O O . ALA A 1 80 ? -0.873 -8.482 7.037 1.00 93.19 80 ALA A O 1
ATOM 612 N N . GLY A 1 81 ? -2.970 -7.690 7.183 1.00 95.06 81 GLY A N 1
ATOM 613 C CA . GLY A 1 81 ? -2.986 -7.029 5.875 1.00 95.06 81 GLY A CA 1
ATOM 614 C C . GLY A 1 81 ? -1.961 -5.904 5.752 1.00 95.06 81 GLY A C 1
ATOM 615 O O . GLY A 1 81 ? -1.216 -5.857 4.776 1.00 95.06 81 GLY A O 1
ATOM 616 N N . LEU A 1 82 ? -1.853 -5.045 6.772 1.00 95.38 82 LEU A N 1
ATOM 617 C CA . LEU A 1 82 ? -0.820 -4.003 6.829 1.00 95.38 82 LEU A CA 1
ATOM 618 C C . LEU A 1 82 ? 0.596 -4.600 6.788 1.00 95.38 82 LEU A C 1
ATOM 620 O O . LEU A 1 82 ? 1.473 -4.068 6.107 1.00 95.38 82 LEU A O 1
ATOM 624 N N . ILE A 1 83 ? 0.820 -5.709 7.502 1.00 95.06 83 ILE A N 1
ATOM 625 C CA . ILE A 1 83 ? 2.110 -6.415 7.514 1.00 95.06 83 ILE A CA 1
ATOM 626 C C . ILE A 1 83 ? 2.411 -7.029 6.142 1.00 95.06 83 ILE A C 1
ATOM 628 O O . ILE A 1 83 ? 3.535 -6.884 5.660 1.00 95.06 83 ILE A O 1
ATOM 632 N N . SER A 1 84 ? 1.430 -7.682 5.511 1.00 95.06 84 SER A N 1
ATOM 633 C CA . SER A 1 84 ? 1.574 -8.251 4.164 1.00 95.06 84 SER A CA 1
ATOM 634 C C . SER A 1 84 ? 1.964 -7.172 3.159 1.00 95.06 84 SER A C 1
ATOM 636 O O . SER A 1 84 ? 2.998 -7.283 2.498 1.00 95.06 84 SER A O 1
ATOM 638 N N . LEU A 1 85 ? 1.224 -6.058 3.152 1.00 96.19 85 LEU A N 1
ATOM 639 C CA . LEU A 1 85 ? 1.487 -4.965 2.226 1.00 96.19 85 LEU A CA 1
ATOM 640 C C . LEU A 1 85 ? 2.878 -4.358 2.445 1.00 96.19 85 LEU A C 1
ATOM 642 O O . LEU A 1 85 ? 3.577 -4.044 1.485 1.00 96.19 85 LEU A O 1
ATOM 646 N N . ALA A 1 86 ? 3.325 -4.239 3.699 1.00 94.69 86 ALA A N 1
ATOM 647 C CA . ALA A 1 86 ? 4.673 -3.765 4.007 1.00 94.69 86 ALA A CA 1
ATOM 648 C C . ALA A 1 86 ? 5.765 -4.703 3.460 1.00 94.69 86 ALA A C 1
ATOM 650 O O . ALA A 1 86 ? 6.814 -4.237 3.007 1.00 94.69 86 ALA A O 1
ATOM 651 N N . GLN A 1 87 ? 5.533 -6.019 3.476 1.00 92.81 87 GLN A N 1
ATOM 652 C CA . GLN A 1 87 ? 6.446 -6.992 2.873 1.00 92.81 87 GLN A CA 1
ATOM 653 C C . GLN A 1 87 ? 6.457 -6.875 1.347 1.00 92.81 87 GLN A C 1
ATOM 655 O O . GLN A 1 87 ? 7.542 -6.854 0.764 1.00 92.81 87 GLN A O 1
ATOM 660 N N . ALA A 1 88 ? 5.289 -6.729 0.714 1.00 92.31 88 ALA A N 1
ATOM 661 C CA . ALA A 1 88 ? 5.182 -6.516 -0.727 1.00 92.31 88 ALA A CA 1
ATOM 662 C C . ALA A 1 88 ? 5.937 -5.249 -1.158 1.00 92.31 88 ALA A C 1
ATOM 664 O O . ALA A 1 88 ? 6.818 -5.316 -2.014 1.00 92.31 88 ALA A O 1
ATOM 665 N N . VAL A 1 89 ? 5.690 -4.115 -0.491 1.00 93.19 89 VAL A N 1
ATOM 666 C CA . VAL A 1 89 ? 6.403 -2.845 -0.724 1.00 93.19 89 VAL A CA 1
ATOM 667 C C . VAL A 1 89 ? 7.919 -3.031 -0.642 1.00 93.19 89 VAL A C 1
ATOM 669 O O . VAL A 1 89 ? 8.646 -2.547 -1.505 1.00 93.19 89 VAL A O 1
ATOM 672 N N . LYS A 1 90 ? 8.413 -3.778 0.354 1.00 90.81 90 LYS A N 1
ATOM 673 C CA . LYS A 1 90 ? 9.848 -4.062 0.501 1.00 90.81 90 LYS A CA 1
ATOM 674 C C . LYS A 1 90 ? 10.410 -4.885 -0.663 1.00 90.81 90 LYS A C 1
ATOM 676 O O . LYS A 1 90 ? 11.527 -4.618 -1.102 1.00 90.81 90 LYS A O 1
ATOM 681 N N . ILE A 1 91 ? 9.672 -5.890 -1.135 1.00 89.19 91 ILE A N 1
ATOM 682 C CA . ILE A 1 91 ? 10.084 -6.727 -2.271 1.00 89.19 91 ILE A CA 1
ATOM 683 C C . ILE A 1 91 ? 10.192 -5.869 -3.533 1.00 89.19 91 ILE A C 1
ATOM 685 O O . ILE A 1 91 ? 11.230 -5.883 -4.191 1.00 89.19 91 ILE A O 1
ATOM 689 N N . TYR A 1 92 ? 9.170 -5.065 -3.830 1.00 87.38 92 TYR A N 1
ATOM 690 C CA . TYR A 1 92 ? 9.176 -4.219 -5.023 1.00 87.38 92 TYR A CA 1
ATOM 691 C C . TYR A 1 92 ? 10.198 -3.085 -4.948 1.00 87.38 92 TYR A C 1
ATOM 693 O O . TYR A 1 92 ? 10.838 -2.800 -5.953 1.00 87.38 92 TYR A O 1
ATOM 701 N N . ALA A 1 93 ? 10.453 -2.519 -3.765 1.00 88.12 93 ALA A N 1
ATOM 702 C CA . ALA A 1 93 ? 11.530 -1.545 -3.576 1.00 88.12 93 ALA A CA 1
ATOM 703 C C . ALA A 1 93 ? 12.909 -2.155 -3.884 1.00 88.12 93 ALA A C 1
ATOM 705 O O . ALA A 1 93 ? 13.788 -1.507 -4.439 1.00 88.12 93 ALA A O 1
ATOM 706 N N . TRP A 1 94 ? 13.116 -3.433 -3.565 1.00 87.00 94 TRP A N 1
ATOM 707 C CA . TRP A 1 94 ? 14.359 -4.112 -3.924 1.00 87.00 94 TRP A CA 1
ATOM 708 C C . TRP A 1 94 ? 14.498 -4.336 -5.438 1.00 87.00 94 TRP A C 1
ATOM 710 O O . TRP A 1 94 ? 15.593 -4.191 -5.994 1.00 87.00 94 TRP A O 1
ATOM 720 N N . ILE A 1 95 ? 13.397 -4.697 -6.102 1.00 84.12 95 ILE A N 1
ATOM 721 C CA . ILE A 1 95 ? 13.369 -4.972 -7.544 1.00 84.12 95 ILE A CA 1
ATOM 722 C C . ILE A 1 95 ? 13.548 -3.676 -8.344 1.00 84.12 95 ILE A C 1
ATOM 724 O O . ILE A 1 95 ? 14.438 -3.615 -9.186 1.00 84.12 95 ILE A O 1
ATOM 728 N N . GLY A 1 96 ? 12.770 -2.639 -8.026 1.00 79.06 96 GLY A N 1
ATOM 729 C CA . GLY A 1 96 ? 12.766 -1.330 -8.690 1.00 79.06 96 GLY A CA 1
ATOM 730 C C . GLY A 1 96 ? 13.775 -0.325 -8.132 1.00 79.06 96 GLY A C 1
ATOM 731 O O . GLY A 1 96 ? 13.603 0.872 -8.318 1.00 79.06 96 GLY A O 1
ATOM 732 N N . ARG A 1 97 ? 14.824 -0.778 -7.431 1.00 84.38 97 ARG A N 1
ATOM 733 C CA . ARG A 1 97 ? 15.793 0.090 -6.727 1.00 84.38 97 ARG A CA 1
ATOM 734 C C . ARG A 1 97 ? 16.501 1.127 -7.610 1.00 84.38 97 ARG A C 1
ATOM 736 O O . ARG A 1 97 ? 17.051 2.090 -7.081 1.00 84.38 97 ARG A O 1
ATOM 743 N N . ASP A 1 98 ? 16.521 0.899 -8.919 1.00 87.94 98 ASP A N 1
ATOM 744 C CA . ASP A 1 98 ? 17.152 1.782 -9.899 1.00 87.94 98 ASP A CA 1
ATOM 745 C C . ASP A 1 98 ? 16.206 2.920 -10.353 1.00 87.94 98 ASP A C 1
ATOM 747 O O . ASP A 1 98 ? 16.677 3.931 -10.876 1.00 87.94 98 ASP A O 1
ATOM 751 N N . ASP A 1 99 ? 14.895 2.814 -10.087 1.00 91.44 99 ASP A N 1
ATOM 752 C CA . ASP A 1 99 ? 13.919 3.894 -10.269 1.00 91.44 99 ASP A CA 1
ATOM 753 C C . ASP A 1 99 ? 13.789 4.714 -8.977 1.00 91.44 99 ASP A C 1
ATOM 755 O O . ASP A 1 99 ? 13.182 4.302 -7.983 1.00 91.44 99 ASP A O 1
ATOM 759 N N . GLN A 1 100 ? 14.358 5.920 -8.988 1.00 93.62 100 GLN A N 1
ATOM 760 C CA . GLN A 1 100 ? 14.334 6.805 -7.825 1.00 93.62 100 GLN A CA 1
ATOM 761 C C . GLN A 1 100 ? 12.928 7.297 -7.458 1.00 93.62 100 GLN A C 1
ATOM 763 O O . GLN A 1 100 ? 12.660 7.508 -6.273 1.00 93.62 100 GLN A O 1
ATOM 768 N N . VAL A 1 101 ? 12.041 7.491 -8.436 1.00 94.69 101 VAL A N 1
ATOM 769 C CA . VAL A 1 101 ? 10.690 8.024 -8.210 1.00 94.69 101 VAL A CA 1
ATOM 770 C C . VAL A 1 101 ? 9.829 6.954 -7.550 1.00 94.69 101 VAL A C 1
ATOM 772 O O . VAL A 1 101 ? 9.220 7.199 -6.504 1.00 94.69 101 VAL A O 1
ATOM 775 N N . LEU A 1 102 ? 9.849 5.741 -8.100 1.00 93.69 102 LEU A N 1
ATOM 776 C CA . LEU A 1 102 ? 9.158 4.595 -7.522 1.00 93.69 102 LEU A CA 1
ATOM 777 C C . LEU A 1 102 ? 9.687 4.276 -6.119 1.00 93.69 102 LEU A C 1
ATOM 779 O O . LEU A 1 102 ? 8.905 4.033 -5.198 1.00 93.69 102 LEU A O 1
ATOM 783 N N . MET A 1 103 ? 11.006 4.334 -5.920 1.00 94.88 103 MET A N 1
ATOM 784 C CA . MET A 1 103 ? 11.619 4.114 -4.610 1.00 94.88 103 MET A CA 1
ATOM 785 C C . MET A 1 103 ? 11.145 5.111 -3.553 1.00 94.88 103 MET A C 1
ATOM 787 O O . MET A 1 103 ? 10.846 4.713 -2.424 1.00 94.88 103 MET A O 1
ATOM 791 N N . GLN A 1 104 ? 11.044 6.396 -3.897 1.00 95.44 104 GLN A N 1
ATOM 792 C CA . GLN A 1 104 ? 10.526 7.413 -2.980 1.00 95.44 104 GLN A CA 1
ATOM 793 C C . GLN A 1 104 ? 9.052 7.169 -2.642 1.00 95.44 104 GLN A C 1
ATOM 795 O O . GLN A 1 104 ? 8.675 7.229 -1.468 1.00 95.44 104 GLN A O 1
ATOM 800 N N . ALA A 1 105 ? 8.235 6.815 -3.639 1.00 95.69 105 ALA A N 1
ATOM 801 C CA . ALA A 1 105 ? 6.831 6.474 -3.434 1.00 95.69 105 ALA A CA 1
ATOM 802 C C . ALA A 1 105 ? 6.668 5.268 -2.493 1.00 95.69 105 ALA A C 1
ATOM 804 O O . ALA A 1 105 ? 5.953 5.346 -1.491 1.00 95.69 105 ALA A O 1
ATOM 805 N N . LEU A 1 106 ? 7.389 4.175 -2.752 1.00 95.69 106 LEU A N 1
ATOM 806 C CA . LEU A 1 106 ? 7.372 2.974 -1.912 1.00 95.69 106 LEU A CA 1
ATOM 807 C C . LEU A 1 106 ? 7.867 3.262 -0.488 1.00 95.69 106 LEU A C 1
ATOM 809 O O . LEU A 1 106 ? 7.305 2.738 0.477 1.00 95.69 106 LEU A O 1
ATOM 813 N N . GLN A 1 107 ? 8.861 4.138 -0.325 1.00 95.62 107 GLN A N 1
ATOM 814 C CA . GLN A 1 107 ? 9.327 4.569 0.993 1.00 95.62 107 GLN A CA 1
ATOM 815 C C . GLN A 1 107 ? 8.263 5.381 1.752 1.00 95.62 107 GLN A C 1
ATOM 817 O O . GLN A 1 107 ? 8.096 5.179 2.960 1.00 95.62 107 GLN A O 1
ATOM 822 N N . SER A 1 108 ? 7.525 6.264 1.069 1.00 95.44 108 SER A N 1
ATOM 823 C CA . SER A 1 108 ? 6.410 7.017 1.665 1.00 95.44 108 SER A CA 1
ATOM 824 C C . SER A 1 108 ? 5.314 6.066 2.165 1.00 95.44 108 SER A C 1
ATOM 826 O O . SER A 1 108 ? 4.919 6.118 3.337 1.00 95.44 108 SER A O 1
ATOM 828 N N . VAL A 1 109 ? 4.929 5.085 1.339 1.00 96.88 109 VAL A N 1
ATOM 829 C CA . VAL A 1 109 ? 3.964 4.036 1.715 1.00 96.88 109 VAL A CA 1
ATOM 830 C C . VAL A 1 109 ? 4.465 3.222 2.913 1.00 96.88 109 VAL A C 1
ATOM 832 O O . VAL A 1 109 ? 3.727 3.034 3.882 1.00 96.88 109 VAL A O 1
ATOM 835 N N . ALA A 1 110 ? 5.726 2.781 2.903 1.00 95.88 110 ALA A N 1
ATOM 836 C CA . ALA A 1 110 ? 6.318 2.021 4.006 1.00 95.88 110 ALA A CA 1
ATOM 837 C C . ALA A 1 110 ? 6.298 2.802 5.332 1.00 95.88 110 ALA A C 1
ATOM 839 O O . ALA A 1 110 ? 5.971 2.245 6.385 1.00 95.88 110 ALA A O 1
ATOM 840 N N . ASN A 1 111 ? 6.598 4.102 5.289 1.00 94.62 111 ASN A N 1
ATOM 841 C CA . ASN A 1 111 ? 6.541 4.970 6.463 1.00 94.62 111 ASN A CA 1
ATOM 842 C C . ASN A 1 111 ? 5.113 5.086 7.001 1.00 94.62 111 ASN A C 1
ATOM 844 O O . ASN A 1 111 ? 4.905 5.016 8.217 1.00 94.62 111 ASN A O 1
ATOM 848 N N . ARG A 1 112 ? 4.121 5.209 6.112 1.00 95.06 112 ARG A N 1
ATOM 849 C CA . ARG A 1 112 ? 2.718 5.285 6.521 1.00 95.06 112 ARG A CA 1
ATOM 850 C C . ARG A 1 112 ? 2.223 3.978 7.134 1.00 95.06 112 ARG A C 1
ATOM 852 O O . ARG A 1 112 ? 1.623 4.010 8.207 1.00 95.06 112 ARG A O 1
ATOM 859 N N . LEU A 1 113 ? 2.554 2.839 6.526 1.00 95.31 113 LEU A N 1
ATOM 860 C CA . LEU A 1 113 ? 2.258 1.506 7.061 1.00 95.31 113 LEU A CA 1
ATOM 861 C C . LEU A 1 113 ? 2.871 1.301 8.446 1.00 95.31 113 LEU A C 1
ATOM 863 O O . LEU A 1 113 ? 2.187 0.871 9.372 1.00 95.31 113 LEU A O 1
ATOM 867 N N . ARG A 1 114 ? 4.144 1.672 8.622 1.00 93.69 114 ARG A N 1
ATOM 868 C CA . ARG A 1 114 ? 4.808 1.626 9.930 1.00 93.69 114 ARG A CA 1
ATOM 869 C C . ARG A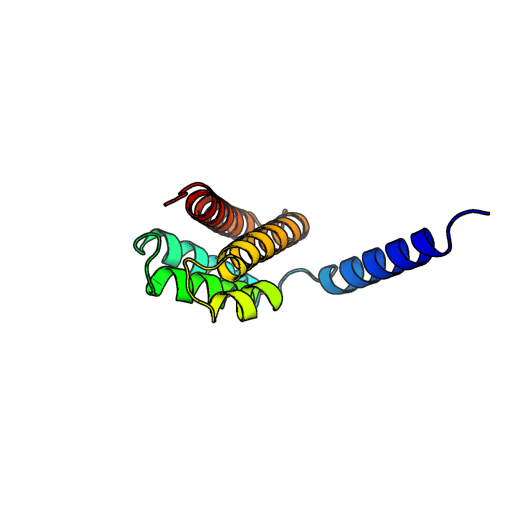 1 114 ? 4.078 2.488 10.956 1.00 93.69 114 ARG A C 1
ATOM 871 O O . ARG A 1 114 ? 3.878 2.049 12.082 1.00 93.69 114 ARG A O 1
ATOM 878 N N . SER A 1 115 ? 3.679 3.696 10.572 1.00 92.25 115 SER A N 1
ATOM 879 C CA . SER A 1 115 ? 2.937 4.606 11.444 1.00 92.25 115 SER A CA 1
ATOM 880 C C . SER A 1 115 ? 1.613 3.984 11.909 1.00 92.25 115 SER A C 1
ATOM 882 O O . SER A 1 115 ? 1.276 4.081 13.086 1.00 92.25 115 SER A O 1
ATOM 884 N N . LEU A 1 116 ? 0.880 3.320 11.012 1.00 91.75 116 LEU A N 1
ATOM 885 C CA . LEU A 1 116 ? -0.374 2.622 11.329 1.00 91.75 116 LEU A CA 1
ATOM 886 C C . LEU A 1 116 ? -0.173 1.385 12.213 1.00 91.75 116 LEU A C 1
ATOM 888 O O . LEU A 1 116 ? -1.036 1.066 13.016 1.00 91.75 116 LEU A O 1
ATOM 892 N N . LEU A 1 117 ? 0.958 0.692 12.076 1.00 90.25 117 LEU A N 1
ATOM 893 C CA . LEU A 1 117 ? 1.279 -0.491 12.880 1.00 90.25 117 LEU A CA 1
ATOM 894 C C . LEU A 1 117 ? 1.742 -0.163 14.306 1.00 90.25 117 LEU A C 1
ATOM 896 O O . LEU A 1 117 ? 1.628 -1.020 15.181 1.00 90.25 117 LEU A O 1
ATOM 900 N N . LEU A 1 118 ? 2.316 1.028 14.511 1.00 85.94 118 LEU A N 1
ATOM 901 C CA . LEU A 1 118 ? 2.866 1.480 15.794 1.00 85.94 118 LEU A CA 1
ATOM 902 C C . LEU A 1 118 ? 1.864 2.243 16.666 1.00 85.94 118 LEU A C 1
ATOM 904 O O . LEU A 1 118 ? 2.100 2.370 17.863 1.00 85.94 118 LEU A O 1
ATOM 908 N N . GLU A 1 119 ? 0.776 2.761 16.095 1.00 69.12 119 GLU A N 1
ATOM 909 C CA . GLU A 1 119 ? -0.358 3.220 16.897 1.00 69.12 119 GLU A CA 1
ATOM 910 C C . GLU A 1 119 ? -1.124 1.984 17.380 1.00 69.12 119 GLU A C 1
ATOM 912 O O . GLU A 1 119 ? -1.970 1.439 16.675 1.00 69.12 119 GLU A O 1
ATOM 917 N N . GLU A 1 120 ? -0.771 1.497 18.571 1.00 48.28 120 GLU A N 1
ATOM 918 C CA . GLU A 1 120 ? -1.703 0.683 19.350 1.00 48.28 120 GLU A CA 1
ATOM 919 C C . GLU A 1 120 ? -2.831 1.595 19.869 1.00 48.28 120 GLU A C 1
ATOM 921 O O . GLU A 1 120 ? -2.556 2.756 20.190 1.00 48.28 120 GLU A O 1
ATOM 926 N N . PRO A 1 121 ? -4.090 1.120 19.884 1.00 47.38 121 PRO A N 1
ATOM 927 C CA . PRO A 1 121 ? -5.201 1.853 20.486 1.00 47.38 121 PRO A CA 1
ATOM 928 C C . PRO A 1 121 ? -4.977 2.150 21.975 1.00 47.38 121 PRO A C 1
ATOM 930 O O . PRO A 1 121 ? -4.322 1.330 22.659 1.00 47.38 121 PRO A O 1
#

pLDDT: mean 85.26, std 14.78, range [45.97, 97.69]

Sequence (121 aa):
MMKAKSILAVIILLVLLCTHVYGLSQDQEESVVELAHRMESVKKGSVAENRILRNIAVALNDRTALEAFLTDPSSAAYKAGLISLAQAVKIYAWIGRDDQVLMQALQSVANRLRSLLLEEP